Protein AF-A0A6B3NXK8-F1 (afdb_monomer)

Sequence (51 aa):
QFWPEQRRYRMIEVKGPGDRLQDNQLRWIEFCTAHGLPIQVCHVQWAQSAA

Radius of gyration: 14.25 Å; Cα contacts (8 Å, |Δi|>4): 49; chains: 1; bounding box: 36×21×35 Å

Solvent-accessible surface area (backbone atoms only — not comparable to full-atom values): 3318 Å² total; per-residue (Å²): 90,78,40,75,97,72,76,42,68,34,48,70,50,77,32,52,82,92,57,76,87,48,75,68,55,50,53,50,51,52,52,28,58,77,69,72,44,55,68,46,79,44,81,49,72,82,79,76,76,85,128

Organism: NCBI:txid2708063

Secondary structure (DSSP, 8-state):
-EEGGGTEE-EEEEE-TT----HHHHHHHHHHHHTT--EEEEE--PPPPP-

InterPro domains:
  IPR011856 tRNA endonuclease-like domain superfamily [G3DSA:3.40.1350.10] (2-50)
  IPR014883 VRR-NUC domain [PF08774] (2-46)

Nearest PDB structures (foldseek):
  5y7q-assembly1_A  TM=9.590E-01  e=4.368E-05  Pseudomonas aeruginosa PAO1
  6m22-assembly1_B  TM=3.824E-01  e=2.590E+00  Homo sapiens
  3sef-assembly2_C  TM=4.769E-01  e=5.216E+00  Vibrio cholerae O1 biovar El Tor str. N16961

Foldseek 3Di:
DDDVVVVDDAAEAEAEVPGDDDPVNVVVVVVCVVVVNHYDYHYDYDDDDDD

Mean predicted aligned error: 3.51 Å

pLDDT: mean 95.59, std 7.92, range [57.28, 98.56]

Structure (mmCIF, N/CA/C/O backbone):
data_AF-A0A6B3NXK8-F1
#
_entry.id   AF-A0A6B3NXK8-F1
#
loop_
_atom_site.group_PDB
_atom_site.id
_atom_site.type_symbol
_atom_site.label_at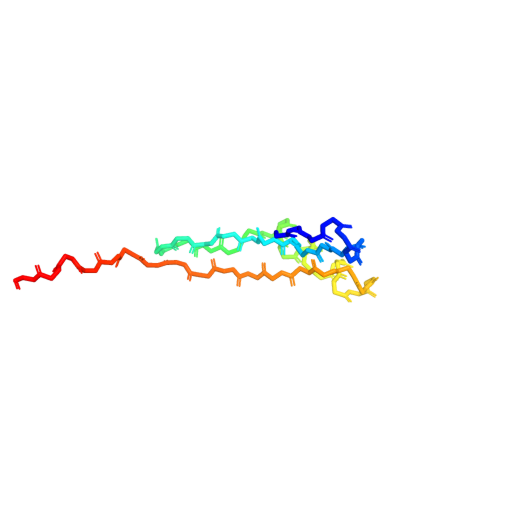om_id
_atom_site.label_alt_id
_atom_site.label_comp_id
_atom_site.label_asym_id
_atom_site.label_entity_id
_atom_site.label_seq_id
_atom_site.pdbx_PDB_ins_code
_atom_site.Cartn_x
_atom_site.Cartn_y
_atom_site.Cartn_z
_atom_site.occupancy
_atom_site.B_iso_or_equiv
_atom_site.auth_seq_id
_atom_site.auth_comp_id
_atom_site.auth_asym_id
_atom_site.auth_atom_id
_atom_site.pdbx_PDB_model_num
ATOM 1 N N . GLN A 1 1 ? -7.815 -6.809 -3.408 1.00 95.31 1 GLN A N 1
ATOM 2 C CA . GLN A 1 1 ? -9.029 -6.731 -4.252 1.00 95.31 1 GLN A CA 1
ATOM 3 C C . GLN A 1 1 ? -8.806 -7.521 -5.533 1.00 95.31 1 GLN A C 1
ATOM 5 O O . GLN A 1 1 ? -7.711 -7.463 -6.085 1.00 95.31 1 GLN A O 1
ATOM 10 N N . PHE A 1 2 ? -9.807 -8.275 -5.987 1.00 96.56 2 PHE A N 1
ATOM 11 C CA . PHE A 1 2 ? -9.674 -9.190 -7.120 1.00 96.56 2 PHE A CA 1
ATOM 12 C C . PHE A 1 2 ? -10.916 -9.131 -8.015 1.00 96.56 2 PHE A C 1
ATOM 14 O O . PHE A 1 2 ? -12.033 -9.153 -7.503 1.00 96.56 2 PHE A O 1
ATOM 21 N N . TRP 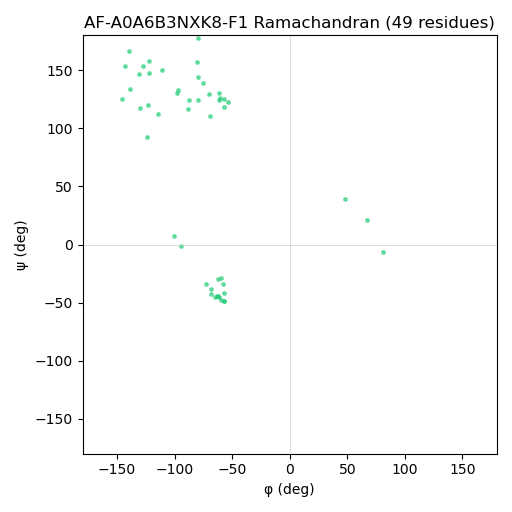A 1 3 ? -10.710 -9.038 -9.331 1.00 98.06 3 TRP A N 1
ATOM 22 C CA . TRP A 1 3 ? -11.759 -9.059 -10.353 1.00 98.06 3 TRP A CA 1
ATOM 23 C C . TRP A 1 3 ? -11.453 -10.181 -11.353 1.00 98.06 3 TRP A C 1
ATOM 25 O O . TRP A 1 3 ? -10.708 -9.951 -12.313 1.00 98.06 3 TRP A O 1
ATOM 35 N N . PRO A 1 4 ? -11.995 -11.392 -11.134 1.00 97.31 4 PRO A N 1
ATOM 36 C CA . PRO A 1 4 ? -11.638 -12.572 -11.920 1.00 97.31 4 PRO A CA 1
ATOM 37 C C . PRO A 1 4 ? -12.012 -12.434 -13.400 1.00 97.31 4 PRO A C 1
ATOM 39 O O . PRO A 1 4 ? -11.161 -12.671 -14.254 1.00 97.31 4 PRO A O 1
ATOM 42 N N . GLU A 1 5 ? -13.215 -11.937 -13.704 1.00 98.31 5 GLU A N 1
ATOM 43 C CA . GLU A 1 5 ? -13.698 -11.740 -15.086 1.00 98.31 5 GLU A CA 1
ATOM 44 C C . GLU A 1 5 ? -12.817 -10.785 -15.904 1.00 98.31 5 GLU A C 1
ATOM 46 O O . GLU A 1 5 ? -12.695 -10.898 -17.118 1.00 98.31 5 GLU A O 1
ATOM 51 N N . GLN A 1 6 ? -12.162 -9.839 -15.228 1.00 98.12 6 GLN A N 1
ATOM 52 C CA . GLN A 1 6 ? -11.259 -8.866 -15.848 1.00 98.12 6 GLN A CA 1
ATOM 53 C C . GLN A 1 6 ? -9.797 -9.320 -15.803 1.00 98.12 6 GLN A C 1
ATOM 55 O O . GLN A 1 6 ? -8.919 -8.581 -16.243 1.00 98.12 6 GLN A O 1
ATOM 60 N N . ARG A 1 7 ? -9.515 -10.488 -15.206 1.00 97.38 7 ARG A N 1
ATOM 61 C CA . ARG A 1 7 ? -8.162 -10.993 -14.920 1.00 97.38 7 ARG A CA 1
ATOM 62 C C . ARG A 1 7 ? -7.276 -9.931 -14.257 1.00 97.38 7 ARG A C 1
ATOM 64 O O . ARG A 1 7 ? -6.092 -9.809 -14.559 1.00 97.38 7 ARG A O 1
ATOM 71 N N . ARG A 1 8 ? -7.866 -9.144 -13.352 1.00 98.12 8 ARG A N 1
ATOM 72 C CA . ARG A 1 8 ? -7.229 -7.983 -12.720 1.00 98.12 8 ARG A CA 1
ATOM 73 C C . ARG A 1 8 ? -7.215 -8.130 -11.210 1.00 98.12 8 ARG A C 1
ATOM 75 O O . ARG A 1 8 ? -8.151 -8.648 -10.601 1.00 98.12 8 ARG A O 1
ATOM 82 N N . TYR A 1 9 ? -6.173 -7.596 -10.590 1.00 98.44 9 TYR A N 1
ATOM 83 C CA . TYR A 1 9 ? -6.038 -7.565 -9.143 1.00 98.44 9 TYR A CA 1
ATOM 84 C C . TYR A 1 9 ? -5.473 -6.229 -8.661 1.00 98.44 9 TYR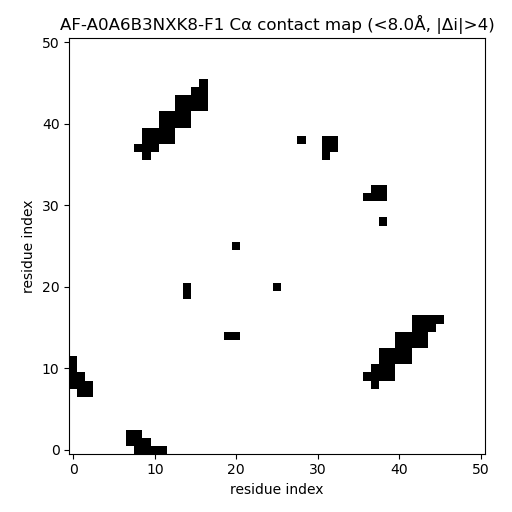 A C 1
ATOM 86 O O . TYR A 1 9 ? -4.977 -5.415 -9.440 1.00 98.44 9 TYR A O 1
ATOM 94 N N . ARG A 1 10 ? -5.582 -6.015 -7.350 1.00 98.38 10 ARG A N 1
ATOM 95 C CA . ARG A 1 10 ? -4.893 -4.965 -6.600 1.00 98.38 10 ARG A CA 1
ATOM 96 C C . ARG A 1 10 ?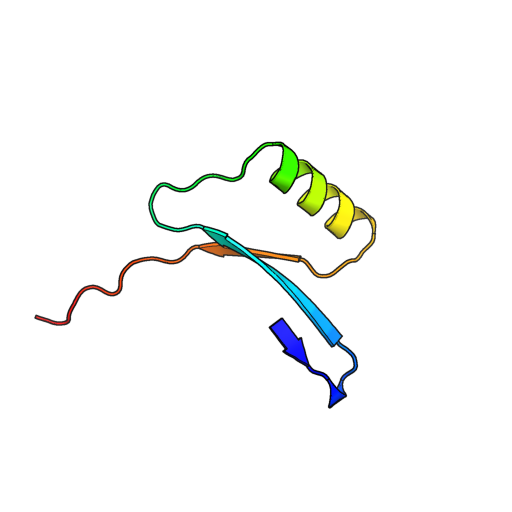 -4.547 -5.480 -5.210 1.00 98.38 10 ARG A C 1
ATOM 98 O O . ARG A 1 10 ? -5.442 -5.916 -4.481 1.00 98.38 10 ARG A O 1
ATOM 105 N N . MET A 1 11 ? -3.276 -5.405 -4.838 1.00 98.44 11 MET A N 1
ATOM 106 C CA . MET A 1 11 ? -2.811 -5.651 -3.473 1.00 98.44 11 MET A CA 1
ATOM 107 C C . MET A 1 11 ? -3.163 -4.451 -2.592 1.00 98.44 11 MET A C 1
ATOM 109 O O . MET A 1 11 ? -3.075 -3.308 -3.039 1.00 98.44 11 MET A O 1
ATOM 113 N N . ILE A 1 12 ? -3.612 -4.706 -1.364 1.00 98.00 12 ILE A N 1
ATOM 114 C CA . ILE A 1 12 ? -3.989 -3.654 -0.416 1.00 98.00 12 ILE A CA 1
ATOM 115 C C . ILE A 1 12 ? -3.284 -3.934 0.908 1.00 98.00 12 ILE A C 1
ATOM 117 O O . ILE A 1 12 ? -3.555 -4.956 1.532 1.00 98.00 12 ILE A O 1
ATOM 121 N N . GLU A 1 13 ? -2.412 -3.020 1.321 1.00 98.31 13 GLU A N 1
ATOM 122 C CA . GLU A 1 13 ? -1.840 -2.966 2.668 1.00 98.31 13 GLU A CA 1
ATOM 123 C C . GLU A 1 13 ? -2.779 -2.130 3.547 1.00 98.31 13 GLU A C 1
ATOM 125 O O . GLU A 1 13 ? -3.006 -0.953 3.266 1.00 98.31 13 GLU A O 1
ATOM 130 N N . VAL A 1 14 ? -3.371 -2.725 4.581 1.00 98.00 14 VAL A N 1
ATOM 131 C CA . VAL A 1 14 ? -4.346 -2.038 5.444 1.00 98.00 14 VAL A CA 1
ATOM 132 C C . VAL A 1 14 ? -3.654 -1.511 6.693 1.00 98.00 14 VAL A C 1
ATOM 134 O O . VAL A 1 14 ? -2.930 -2.251 7.351 1.00 98.00 14 VAL A O 1
ATOM 137 N N . LYS A 1 15 ? -3.916 -0.248 7.037 1.00 98.44 15 LYS A N 1
ATOM 138 C CA . LYS A 1 15 ? -3.384 0.426 8.224 1.00 98.44 15 LYS A CA 1
ATOM 139 C C . LYS A 1 15 ? -4.507 0.951 9.102 1.00 98.44 15 LYS A C 1
ATOM 141 O O . LYS A 1 15 ? -5.321 1.764 8.665 1.00 98.44 15 LYS A O 1
ATOM 146 N N . GLY A 1 16 ? -4.542 0.471 10.341 1.00 97.69 16 GLY A N 1
ATOM 147 C CA . GLY A 1 16 ? -5.472 0.947 11.361 1.00 97.69 16 GLY A CA 1
ATOM 148 C C . GLY A 1 16 ? -5.030 2.266 12.007 1.00 97.69 16 GLY A C 1
ATOM 149 O O . GLY A 1 16 ? -3.948 2.782 11.711 1.00 97.69 16 GLY A O 1
ATOM 150 N N . PRO A 1 17 ? -5.840 2.817 12.928 1.00 97.38 17 PRO A N 1
ATOM 151 C CA . PRO A 1 17 ? -5.469 4.002 13.694 1.00 97.38 17 PRO A CA 1
ATOM 152 C C . PRO A 1 17 ? -4.162 3.786 14.468 1.00 97.38 17 PRO A C 1
ATOM 154 O O . PRO A 1 17 ? -4.040 2.835 15.235 1.00 97.38 17 PRO A O 1
ATOM 157 N N . GLY A 1 18 ? -3.189 4.676 14.268 1.00 96.50 18 GLY A N 1
ATOM 158 C CA . GLY A 1 18 ? -1.871 4.603 14.910 1.00 96.50 18 GLY A CA 1
ATOM 159 C C . GLY A 1 18 ? -0.873 3.647 14.246 1.00 96.50 18 GLY A C 1
ATOM 160 O O . GLY A 1 18 ? 0.298 3.663 14.621 1.00 96.50 18 GLY A O 1
ATOM 161 N N . ASP A 1 19 ? -1.292 2.867 13.246 1.00 97.69 19 ASP A N 1
ATOM 162 C CA . ASP A 1 19 ? -0.399 1.957 12.530 1.00 97.69 19 ASP A CA 1
ATOM 163 C C . ASP A 1 19 ? 0.447 2.704 11.488 1.00 97.69 19 ASP A C 1
ATOM 165 O O . ASP A 1 19 ? -0.001 3.655 10.838 1.00 97.69 19 ASP A O 1
ATOM 169 N N . ARG A 1 20 ? 1.693 2.261 11.324 1.00 97.19 20 ARG A N 1
ATOM 170 C CA . ARG A 1 20 ? 2.664 2.825 10.383 1.00 97.19 20 ARG A CA 1
ATOM 171 C C . ARG A 1 20 ? 3.139 1.746 9.421 1.00 97.19 20 ARG A C 1
ATOM 173 O O . ARG A 1 20 ? 3.063 0.551 9.692 1.00 97.19 20 ARG A O 1
ATOM 180 N N . LEU A 1 21 ? 3.641 2.175 8.269 1.00 97.94 21 LEU A N 1
ATOM 181 C CA . LEU A 1 21 ? 4.319 1.266 7.352 1.00 97.94 21 LEU A CA 1
ATOM 182 C C . LEU A 1 21 ? 5.657 0.843 7.958 1.00 97.94 21 LEU A C 1
ATOM 184 O O . LEU A 1 21 ? 6.436 1.687 8.396 1.00 97.94 21 LEU A O 1
ATOM 188 N N . GLN A 1 22 ? 5.901 -0.463 7.980 1.00 98.44 22 GLN A N 1
ATOM 189 C CA . GLN A 1 22 ? 7.190 -1.031 8.356 1.00 98.44 22 GLN A CA 1
ATOM 190 C C . GLN A 1 22 ? 8.169 -0.968 7.173 1.00 98.44 22 GLN A C 1
ATOM 192 O O . GLN A 1 22 ? 7.761 -0.968 6.010 1.00 98.44 22 GLN A O 1
ATOM 197 N N . ASP A 1 23 ? 9.472 -0.990 7.452 1.00 98.50 23 ASP A N 1
ATOM 198 C CA . ASP A 1 23 ? 10.526 -0.848 6.434 1.00 98.50 23 ASP A CA 1
ATOM 199 C C . ASP A 1 23 ? 10.473 -1.908 5.327 1.00 98.50 23 ASP A C 1
ATOM 201 O O . ASP A 1 23 ? 10.831 -1.659 4.177 1.00 98.50 23 ASP A O 1
ATOM 205 N N . ASN A 1 24 ? 10.065 -3.133 5.653 1.00 98.06 24 ASN A N 1
ATOM 206 C CA . ASN A 1 24 ? 9.887 -4.192 4.660 1.00 98.06 24 ASN A CA 1
ATOM 207 C C . ASN A 1 24 ? 8.650 -3.955 3.779 1.00 98.06 24 ASN A C 1
ATOM 209 O O . ASN A 1 24 ? 8.680 -4.276 2.594 1.00 98.06 24 ASN A O 1
ATOM 213 N N . GLN A 1 25 ? 7.587 -3.372 4.332 1.00 98.44 25 GLN A N 1
ATOM 214 C CA . GLN A 1 25 ? 6.378 -3.020 3.592 1.00 98.44 25 GLN A CA 1
ATOM 215 C C . GLN A 1 25 ? 6.665 -1.888 2.610 1.00 98.44 25 GLN A C 1
ATOM 217 O O . GLN A 1 25 ? 6.275 -1.983 1.450 1.00 98.44 25 GLN A O 1
ATOM 222 N N . LEU A 1 26 ? 7.418 -0.869 3.040 1.00 98.31 26 LEU A N 1
ATOM 223 C CA . LEU A 1 26 ? 7.890 0.207 2.165 1.00 98.31 26 LEU A CA 1
ATOM 224 C C . LEU A 1 26 ? 8.701 -0.347 0.989 1.00 98.31 26 LEU A C 1
ATOM 226 O O . LEU A 1 26 ? 8.367 -0.069 -0.161 1.00 98.31 26 LEU A O 1
ATOM 230 N N . ARG A 1 27 ? 9.671 -1.230 1.262 1.00 98.56 27 ARG A N 1
ATOM 231 C CA . ARG A 1 27 ? 10.461 -1.903 0.215 1.00 98.56 27 ARG A CA 1
ATOM 232 C C . ARG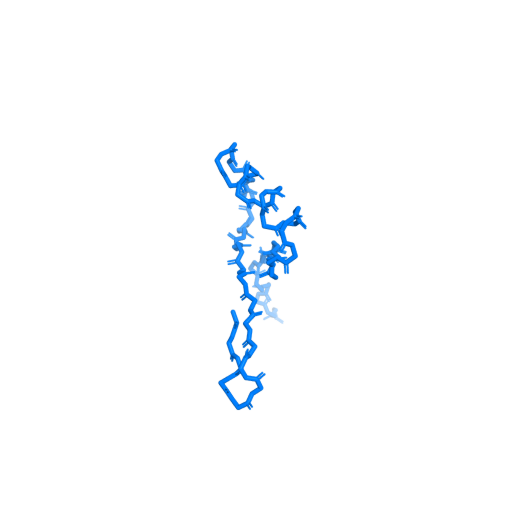 A 1 27 ? 9.591 -2.672 -0.782 1.00 98.56 27 ARG A C 1
ATOM 234 O O . ARG A 1 27 ? 9.828 -2.610 -1.986 1.00 98.56 27 ARG A O 1
ATOM 241 N N . TRP A 1 28 ? 8.565 -3.377 -0.309 1.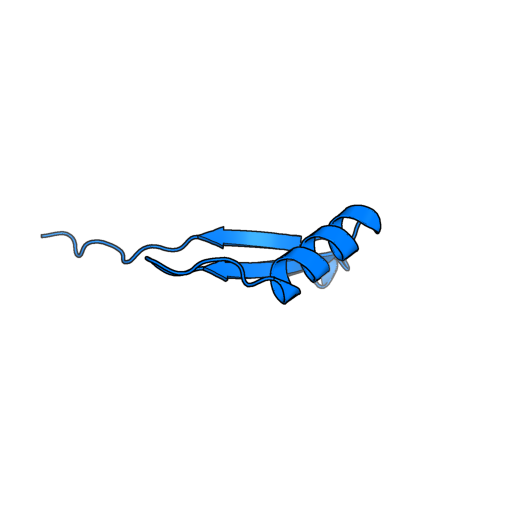00 98.44 28 TRP A N 1
ATOM 242 C CA . TRP A 1 28 ? 7.634 -4.085 -1.192 1.00 98.44 28 TRP A CA 1
ATOM 243 C C . TRP A 1 28 ? 6.757 -3.144 -2.020 1.00 98.44 28 TRP A C 1
ATOM 245 O O . TRP A 1 28 ? 6.509 -3.427 -3.192 1.00 98.44 28 TRP A O 1
ATOM 255 N N . ILE A 1 29 ? 6.304 -2.026 -1.452 1.00 98.50 29 ILE A N 1
ATOM 256 C CA . ILE A 1 29 ? 5.513 -1.017 -2.168 1.00 98.50 29 ILE A CA 1
ATOM 257 C C . ILE A 1 29 ? 6.347 -0.361 -3.270 1.00 98.50 29 ILE A C 1
ATOM 259 O O . ILE A 1 29 ? 5.868 -0.235 -4.400 1.00 98.50 29 ILE A O 1
ATOM 263 N N . GLU A 1 30 ? 7.592 0.006 -2.971 1.00 98.38 30 GLU A N 1
ATOM 264 C CA . GLU A 1 30 ? 8.540 0.543 -3.951 1.00 98.38 30 GLU A CA 1
ATOM 265 C C . GLU A 1 30 ? 8.789 -0.460 -5.078 1.00 98.38 30 GLU A C 1
ATOM 267 O O . GLU A 1 30 ? 8.649 -0.115 -6.251 1.00 98.38 30 GLU A O 1
ATOM 272 N N . PHE A 1 31 ? 9.060 -1.722 -4.732 1.00 98.56 31 PHE A N 1
ATOM 273 C CA . PHE A 1 31 ? 9.239 -2.794 -5.708 1.00 98.56 31 PHE A CA 1
ATOM 274 C C . PHE A 1 31 ? 8.015 -2.948 -6.618 1.00 98.56 31 PHE A C 1
ATOM 276 O O . PHE A 1 31 ? 8.153 -2.983 -7.842 1.00 98.56 31 PHE A O 1
ATOM 283 N N . CYS A 1 32 ? 6.812 -3.007 -6.041 1.00 98.50 32 CYS A N 1
ATOM 284 C CA . CYS A 1 32 ? 5.576 -3.151 -6.806 1.00 98.50 32 CYS A CA 1
ATOM 285 C C . CYS A 1 32 ? 5.354 -1.962 -7.743 1.00 98.50 32 CYS A C 1
ATOM 287 O O . CYS A 1 32 ? 5.050 -2.157 -8.918 1.00 98.50 32 CYS A O 1
ATOM 289 N N . THR A 1 33 ? 5.565 -0.744 -7.242 1.00 97.62 33 THR A N 1
ATOM 290 C CA . THR A 1 33 ? 5.420 0.492 -8.021 1.00 97.62 33 THR A CA 1
ATOM 291 C C . THR A 1 33 ? 6.398 0.519 -9.193 1.00 97.62 33 THR A C 1
ATOM 293 O O . THR A 1 33 ? 5.989 0.793 -10.320 1.00 97.62 33 THR A O 1
ATOM 296 N N . ALA A 1 34 ? 7.661 0.150 -8.960 1.00 98.50 34 ALA A N 1
ATOM 297 C CA . ALA A 1 34 ? 8.688 0.094 -9.997 1.00 98.50 34 ALA A CA 1
ATOM 298 C C . ALA A 1 34 ? 8.378 -0.926 -11.110 1.00 98.50 34 ALA A C 1
ATOM 300 O O . ALA A 1 34 ? 8.762 -0.714 -12.256 1.00 98.50 34 ALA A O 1
ATOM 301 N N . HIS A 1 35 ? 7.663 -2.011 -10.795 1.00 98.50 35 HIS A N 1
ATOM 302 C CA . HIS A 1 35 ? 7.327 -3.079 -11.747 1.00 98.50 35 HIS A CA 1
ATOM 303 C C . HIS A 1 35 ? 5.896 -2.985 -12.302 1.00 98.50 35 HIS A C 1
ATOM 305 O O . HIS A 1 35 ? 5.436 -3.904 -12.979 1.00 98.50 35 HIS A O 1
ATOM 311 N N . GLY A 1 36 ? 5.161 -1.907 -12.007 1.00 97.94 36 GLY A N 1
ATOM 312 C CA . GLY A 1 36 ? 3.771 -1.750 -12.448 1.00 97.94 36 GLY A CA 1
ATOM 313 C C . GLY A 1 36 ? 2.794 -2.749 -11.811 1.00 97.94 36 GLY A C 1
ATOM 314 O O . GLY A 1 36 ? 1.712 -2.984 -12.350 1.00 97.94 36 GLY A O 1
ATOM 315 N N . LEU A 1 37 ? 3.151 -3.344 -10.669 1.00 98.31 37 LEU A N 1
ATOM 316 C CA . LEU A 1 37 ? 2.279 -4.249 -9.925 1.00 98.31 37 LEU A CA 1
ATOM 317 C C . LEU A 1 37 ? 1.269 -3.427 -9.106 1.00 98.31 37 LEU A C 1
ATOM 319 O O . LEU A 1 37 ? 1.681 -2.599 -8.289 1.00 98.31 37 LEU A O 1
ATOM 323 N N . PRO A 1 38 ? -0.052 -3.641 -9.261 1.00 98.25 38 PRO A N 1
ATOM 324 C CA . PRO A 1 38 ? -1.039 -2.797 -8.595 1.00 98.25 38 PRO A CA 1
ATOM 325 C C . PRO A 1 38 ? -1.042 -3.007 -7.072 1.00 98.25 38 PRO A C 1
ATOM 327 O O . PRO A 1 38 ? -1.512 -4.038 -6.583 1.00 98.25 38 PRO A O 1
ATOM 330 N N . ILE A 1 39 ? -0.578 -2.008 -6.318 1.00 98.38 39 ILE A N 1
ATOM 331 C CA . ILE A 1 39 ? -0.590 -1.971 -4.849 1.00 98.38 39 ILE A CA 1
ATOM 332 C C . ILE A 1 39 ? -1.166 -0.642 -4.342 1.00 98.38 39 ILE A C 1
ATOM 334 O O . ILE A 1 39 ? -1.003 0.395 -4.982 1.00 98.38 39 ILE A O 1
ATOM 338 N N . GLN A 1 40 ? -1.862 -0.663 -3.205 1.00 98.00 40 GLN A N 1
ATOM 339 C CA . GLN A 1 40 ? -2.329 0.532 -2.499 1.00 98.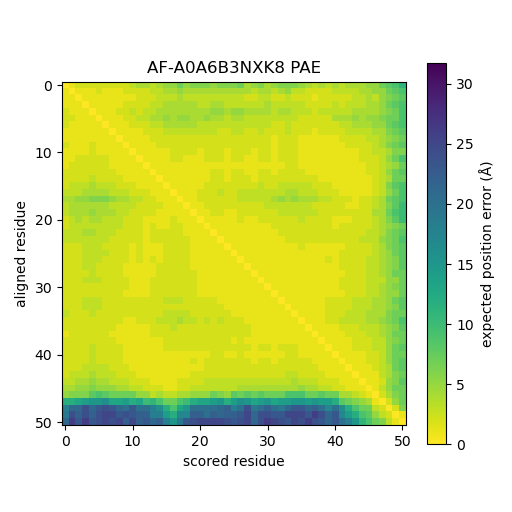00 40 GLN A CA 1
ATOM 340 C C . GLN A 1 40 ? -2.241 0.355 -0.984 1.00 98.00 40 GLN A C 1
ATOM 342 O O . GLN A 1 40 ? -2.362 -0.759 -0.479 1.00 98.00 40 GLN A O 1
ATOM 347 N N . VAL A 1 41 ? -2.103 1.471 -0.268 1.00 98.06 41 VAL A N 1
ATOM 348 C CA . VAL A 1 41 ? -2.268 1.525 1.188 1.00 98.06 41 VAL A CA 1
ATOM 349 C C . VAL A 1 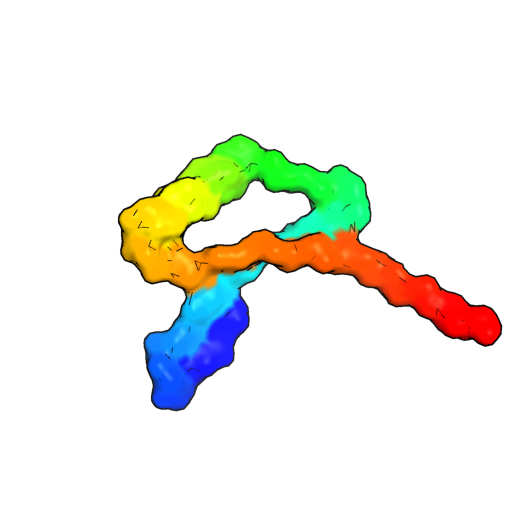41 ? -3.676 2.029 1.497 1.00 98.06 41 VAL A C 1
ATOM 351 O O . VAL A 1 41 ? -4.114 3.034 0.938 1.00 98.06 41 VAL A O 1
ATOM 354 N N . CYS A 1 42 ? -4.402 1.325 2.362 1.00 98.06 42 CYS A N 1
ATOM 355 C CA . CYS A 1 42 ? -5.740 1.695 2.807 1.00 98.06 42 CYS A CA 1
ATOM 356 C C . CYS A 1 42 ? -5.711 2.013 4.300 1.00 98.06 42 CYS A C 1
ATOM 358 O O . CYS A 1 42 ? -5.505 1.124 5.125 1.00 98.06 42 CYS A O 1
ATOM 360 N N . HIS A 1 43 ? -5.929 3.281 4.641 1.00 97.56 43 HIS A N 1
ATOM 361 C CA . HIS A 1 43 ? -6.073 3.708 6.026 1.00 97.56 43 HIS A CA 1
ATOM 362 C C . HIS A 1 43 ? -7.531 3.583 6.452 1.00 97.56 43 HIS A C 1
ATOM 364 O O . HIS A 1 43 ? -8.416 4.157 5.818 1.00 97.56 43 HIS A O 1
ATOM 370 N N . VAL A 1 44 ? -7.771 2.841 7.529 1.00 97.25 44 VAL A N 1
ATOM 371 C CA . VAL A 1 44 ? -9.102 2.660 8.110 1.00 97.25 44 VAL A CA 1
ATOM 372 C C . VAL A 1 44 ? -9.197 3.360 9.456 1.00 97.25 44 VAL A C 1
ATOM 374 O O . VAL A 1 44 ? -8.217 3.494 10.190 1.00 97.25 44 VAL A O 1
ATOM 377 N N . GLN A 1 45 ? -10.405 3.801 9.783 1.00 96.31 45 GLN A N 1
ATOM 378 C CA . GLN A 1 45 ? -10.752 4.359 11.082 1.00 96.31 45 GLN A CA 1
ATOM 379 C C . GLN A 1 45 ? -11.976 3.629 11.625 1.00 96.31 45 GLN A C 1
ATOM 381 O O . GLN A 1 45 ? -12.788 3.109 10.857 1.00 96.31 45 GLN A O 1
ATOM 386 N N . TRP A 1 46 ? -12.108 3.592 12.950 1.00 94.00 46 TRP A N 1
ATOM 387 C CA . TRP A 1 46 ? -13.344 3.141 13.577 1.00 94.00 46 TRP A CA 1
ATOM 388 C C . TRP A 1 46 ? -14.472 4.077 13.157 1.00 94.00 46 TRP A C 1
ATOM 390 O O . TRP A 1 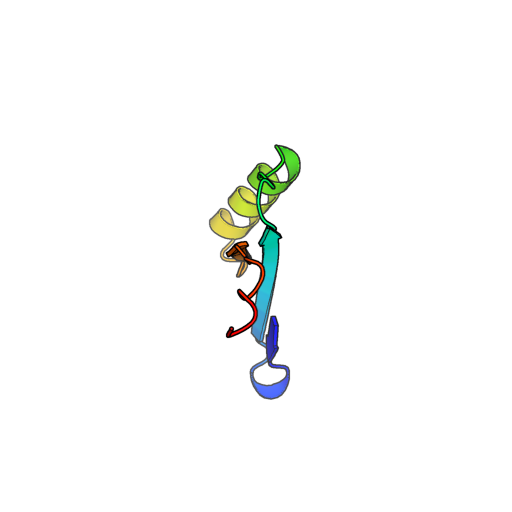46 ? -14.335 5.296 13.264 1.00 94.00 46 TRP A O 1
ATOM 400 N N . ALA A 1 47 ? -15.584 3.518 12.688 1.00 91.88 47 ALA A N 1
ATOM 401 C CA . ALA A 1 47 ? -16.795 4.305 12.545 1.00 91.88 47 ALA A CA 1
ATOM 402 C C . ALA A 1 47 ? -17.181 4.809 13.941 1.00 91.88 47 ALA A C 1
ATOM 404 O O . ALA A 1 47 ? -17.292 4.013 14.875 1.00 91.88 47 ALA A O 1
ATOM 405 N N . GLN A 1 48 ? -17.357 6.120 14.105 1.00 84.56 48 GLN A N 1
ATOM 406 C CA . GLN A 1 48 ? -18.040 6.615 15.293 1.00 84.56 48 GLN A CA 1
ATOM 407 C C . GLN A 1 48 ? -19.450 6.032 15.273 1.00 84.56 48 GLN A C 1
ATOM 409 O O . GLN A 1 48 ? -20.167 6.187 14.283 1.00 84.56 48 GLN A O 1
ATOM 414 N N . SER A 1 49 ? -19.832 5.333 16.341 1.00 74.94 49 SER A N 1
ATOM 415 C CA . SER A 1 49 ? -21.229 4.968 16.546 1.00 74.94 49 SER A CA 1
ATOM 416 C C . SER A 1 49 ? -22.050 6.251 16.468 1.00 74.94 49 SER A C 1
ATOM 418 O O . SER A 1 49 ? -21.753 7.200 17.196 1.00 74.94 49 SER A O 1
ATOM 420 N N . ALA A 1 50 ? -23.025 6.305 15.559 1.00 65.62 50 ALA A N 1
ATOM 421 C CA . ALA A 1 50 ? -23.985 7.399 15.547 1.00 65.62 50 ALA A CA 1
ATOM 422 C C . ALA A 1 50 ? -24.659 7.426 16.926 1.00 65.62 50 ALA A C 1
ATOM 424 O O . ALA A 1 50 ? -25.213 6.409 17.349 1.00 65.62 50 ALA A O 1
ATOM 425 N N . ALA A 1 51 ? -24.488 8.539 17.642 1.00 57.28 51 ALA A N 1
ATOM 426 C CA . ALA A 1 51 ? -25.151 8.787 18.916 1.00 57.28 51 ALA A CA 1
ATOM 427 C C . ALA A 1 51 ? -26.656 8.992 18.711 1.00 57.28 51 ALA A C 1
ATOM 429 O O . ALA A 1 51 ? -27.028 9.556 17.654 1.00 57.28 51 ALA A O 1
#